Protein AF-R5H5F3-F1 (afdb_monomer)

Sequence (67 aa):
MTEDKQAICDALLPALKLTRAGTEIEALRYSKERETITIAYPDGITPINIATERGIMMILDIVLALT

Solvent-accessible surface area (backbone atoms only — not comparable to full-atom values): 4039 Å² total; per-residue (Å²): 135,84,80,61,58,50,63,49,31,62,62,43,48,66,62,40,40,76,35,89,74,26,55,65,55,74,47,56,45,65,37,81,94,71,40,26,38,34,41,30,40,96,89,49,73,49,80,41,79,48,95,61,93,50,60,72,56,50,52,50,54,56,53,61,75,59,110

pLDDT: mean 92.99, std 6.37, range [65.81, 98.12]

Secondary structure (DSSP, 8-state):
----HHHHHHHHHHHHTTSTTTTT--EEEEETTTTEEEEEETTEEEEEE---S-HHHHHHHHHHTT-

Structure (mmCIF, N/CA/C/O backbone):
data_AF-R5H5F3-F1
#
_entry.id   AF-R5H5F3-F1
#
loop_
_atom_site.group_PDB
_atom_site.id
_atom_site.type_symbol
_atom_site.label_atom_id
_atom_site.label_alt_id
_atom_site.label_comp_id
_atom_site.label_asym_id
_atom_site.label_entity_id
_atom_site.label_seq_id
_atom_site.pdbx_PDB_ins_code
_atom_site.Cartn_x
_atom_site.Cartn_y
_atom_site.Cartn_z
_atom_site.occupancy
_atom_site.B_iso_or_equiv
_atom_site.auth_seq_id
_atom_site.auth_comp_id
_atom_site.auth_asym_id
_atom_site.auth_atom_id
_atom_site.pdbx_PDB_model_num
ATOM 1 N N . MET A 1 1 ? -18.266 5.525 11.214 1.00 65.81 1 MET A N 1
ATOM 2 C CA . MET A 1 1 ? -17.736 4.365 10.470 1.00 65.81 1 MET A CA 1
ATOM 3 C C . MET A 1 1 ? -16.234 4.366 10.676 1.00 65.81 1 MET A C 1
ATOM 5 O O . MET A 1 1 ? -15.647 5.424 10.499 1.00 65.81 1 MET A O 1
ATOM 9 N N . THR A 1 2 ? -15.646 3.259 11.122 1.00 83.25 2 THR A N 1
ATOM 10 C CA . THR A 1 2 ? -14.185 3.133 11.239 1.00 83.25 2 THR A CA 1
ATOM 11 C C . THR A 1 2 ? -13.675 2.561 9.927 1.00 83.25 2 THR A C 1
ATOM 13 O O . THR A 1 2 ? -14.141 1.503 9.512 1.00 83.25 2 THR A O 1
ATOM 16 N N . GLU A 1 3 ? -12.792 3.283 9.246 1.00 91.00 3 GLU A N 1
ATOM 17 C CA . GLU A 1 3 ? -12.211 2.834 7.982 1.00 91.00 3 GLU A CA 1
ATOM 18 C C . GLU A 1 3 ? -11.168 1.742 8.241 1.00 91.00 3 GLU A C 1
ATOM 20 O O . GLU A 1 3 ? -10.338 1.860 9.146 1.00 91.00 3 GLU A O 1
ATOM 25 N N . ASP A 1 4 ?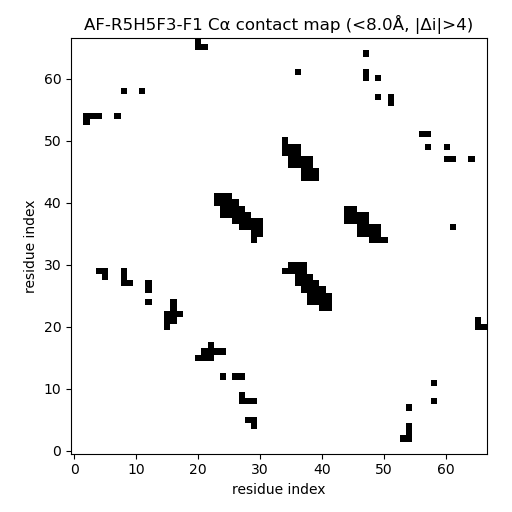 -11.196 0.683 7.436 1.00 93.56 4 ASP A N 1
ATOM 26 C CA . ASP A 1 4 ? -10.151 -0.334 7.442 1.00 93.56 4 ASP A CA 1
ATOM 27 C C . ASP A 1 4 ? -9.002 0.121 6.533 1.00 93.56 4 ASP A C 1
ATOM 29 O O . ASP A 1 4 ? -9.043 -0.013 5.309 1.00 93.56 4 ASP A O 1
ATOM 33 N N . LYS A 1 5 ? -7.978 0.714 7.152 1.00 92.81 5 LYS A N 1
ATOM 34 C CA . LYS A 1 5 ? -6.821 1.285 6.450 1.00 92.81 5 LYS A CA 1
ATOM 35 C C . LYS A 1 5 ? -5.995 0.220 5.723 1.00 92.81 5 LYS A C 1
ATOM 37 O O . LYS A 1 5 ? -5.469 0.512 4.653 1.00 92.81 5 LYS A O 1
ATOM 42 N N . GLN A 1 6 ? -5.921 -1.011 6.240 1.00 95.88 6 GLN A N 1
ATOM 43 C CA . GLN A 1 6 ? -5.223 -2.079 5.522 1.00 95.88 6 GLN A CA 1
ATOM 44 C C . GLN A 1 6 ? -6.033 -2.526 4.303 1.00 95.88 6 GLN A C 1
ATOM 46 O O . GLN A 1 6 ? -5.466 -2.631 3.220 1.00 95.88 6 GLN A O 1
ATOM 51 N N . ALA A 1 7 ? -7.356 -2.676 4.430 1.00 96.75 7 ALA A N 1
ATOM 52 C CA . ALA A 1 7 ? -8.205 -3.003 3.283 1.00 96.75 7 ALA A CA 1
ATOM 53 C C . ALA A 1 7 ? -8.135 -1.933 2.175 1.00 96.75 7 ALA A C 1
ATOM 55 O O . ALA A 1 7 ? -8.151 -2.265 0.989 1.00 96.75 7 ALA A O 1
ATOM 56 N N . ILE A 1 8 ? -8.006 -0.650 2.538 1.00 96.25 8 ILE A N 1
ATOM 57 C CA . ILE A 1 8 ? -7.768 0.430 1.567 1.00 96.25 8 ILE A CA 1
ATOM 58 C C . ILE A 1 8 ? -6.418 0.243 0.857 1.00 96.25 8 ILE A C 1
ATOM 60 O O . ILE A 1 8 ? -6.365 0.354 -0.367 1.00 96.25 8 ILE A O 1
ATOM 64 N N . CYS A 1 9 ? -5.338 -0.055 1.588 1.00 96.94 9 CYS A N 1
ATOM 65 C CA . CYS A 1 9 ? -4.027 -0.346 0.998 1.00 96.94 9 CYS A CA 1
ATOM 66 C C . CYS A 1 9 ? -4.081 -1.529 0.021 1.00 96.94 9 CYS A C 1
ATOM 68 O O . CYS A 1 9 ? -3.556 -1.428 -1.090 1.00 96.94 9 CYS A O 1
ATOM 70 N N . ASP A 1 10 ? -4.753 -2.612 0.410 1.00 98.06 10 ASP A N 1
ATOM 71 C CA . ASP A 1 10 ? -4.887 -3.823 -0.403 1.00 98.06 10 ASP A CA 1
ATOM 72 C C . ASP A 1 10 ? -5.665 -3.549 -1.698 1.00 98.06 10 ASP A C 1
ATOM 74 O O . ASP A 1 10 ? -5.303 -4.052 -2.762 1.00 98.06 10 ASP A O 1
ATOM 78 N N . ALA A 1 11 ? -6.701 -2.703 -1.632 1.00 98.12 11 ALA A N 1
ATOM 79 C CA . ALA A 1 11 ? -7.478 -2.284 -2.797 1.00 98.12 11 ALA A CA 1
ATOM 80 C C . ALA A 1 11 ? -6.727 -1.285 -3.697 1.00 98.12 11 ALA A C 1
ATOM 82 O O . ALA A 1 11 ? -6.895 -1.305 -4.917 1.00 98.12 11 ALA A O 1
ATOM 83 N N . LEU A 1 12 ? -5.897 -0.414 -3.117 1.00 97.19 12 LEU A N 1
ATOM 84 C CA . LEU A 1 12 ? -5.151 0.611 -3.850 1.00 97.19 12 LEU A CA 1
ATOM 85 C C . LEU A 1 12 ? -3.944 0.033 -4.602 1.00 97.19 12 LEU A C 1
ATOM 87 O O . LEU A 1 12 ? -3.672 0.445 -5.730 1.00 97.19 12 LEU A O 1
ATOM 91 N N . LEU A 1 13 ? -3.235 -0.931 -4.009 1.00 98.06 13 LEU A N 1
ATOM 92 C CA . LEU A 1 13 ? -2.043 -1.558 -4.589 1.00 98.06 13 LEU A CA 1
ATOM 93 C C . LEU A 1 13 ? -2.214 -2.008 -6.055 1.00 98.06 13 LEU A C 1
ATOM 95 O O . LEU A 1 13 ? -1.391 -1.608 -6.884 1.00 98.06 13 LEU A O 1
ATOM 99 N N . PRO A 1 14 ? -3.240 -2.801 -6.431 1.00 98.00 14 PRO A N 1
ATOM 100 C CA . PRO A 1 14 ? -3.401 -3.228 -7.818 1.00 98.00 14 PRO A CA 1
ATOM 101 C C . PRO A 1 14 ? -3.636 -2.051 -8.768 1.00 98.00 14 PRO A C 1
ATOM 103 O O . PRO A 1 14 ? -3.164 -2.103 -9.897 1.00 98.00 14 PRO A O 1
ATOM 106 N N . ALA A 1 15 ? -4.304 -0.980 -8.326 1.00 97.38 15 ALA A N 1
ATOM 107 C CA . ALA A 1 15 ? -4.500 0.212 -9.148 1.00 97.38 15 ALA A CA 1
ATOM 108 C C . ALA A 1 15 ? -3.182 0.971 -9.374 1.00 97.38 15 ALA A C 1
ATOM 110 O O . ALA A 1 15 ? -2.894 1.378 -10.499 1.00 97.38 15 ALA A O 1
ATOM 111 N N . LEU A 1 16 ? -2.346 1.114 -8.338 1.00 96.69 16 LEU A N 1
ATOM 112 C CA . LEU A 1 16 ? -1.035 1.763 -8.458 1.00 96.69 16 LEU A CA 1
ATOM 113 C C . LEU A 1 16 ? -0.087 0.988 -9.375 1.00 96.69 16 LEU A C 1
ATOM 115 O O . LEU A 1 16 ? 0.626 1.611 -10.161 1.00 96.69 16 LEU A O 1
ATOM 119 N N . LYS A 1 17 ? -0.128 -0.351 -9.343 1.00 96.81 17 LYS A N 1
ATOM 120 C CA . LYS A 1 17 ? 0.658 -1.220 -10.238 1.00 96.81 17 LYS A CA 1
ATOM 121 C C . LYS A 1 17 ? 0.350 -1.034 -11.725 1.00 96.81 17 LYS A C 1
ATOM 123 O O . LYS A 1 17 ? 1.169 -1.396 -12.561 1.00 96.81 17 LYS A O 1
ATOM 128 N N . LEU A 1 18 ? -0.808 -0.465 -12.071 1.00 97.25 18 LEU A N 1
ATOM 129 C CA . LEU A 1 18 ? -1.147 -0.111 -13.456 1.00 97.25 18 LEU A CA 1
ATOM 130 C C . LEU A 1 18 ? -0.475 1.192 -13.917 1.00 97.25 18 LEU A C 1
ATOM 132 O O . LEU A 1 18 ? -0.567 1.556 -15.088 1.00 97.25 18 LEU A O 1
ATOM 136 N N . THR A 1 19 ? 0.185 1.911 -13.011 1.00 96.19 19 THR A N 1
ATOM 137 C CA . THR A 1 19 ? 0.921 3.140 -13.308 1.00 96.19 19 THR A CA 1
ATOM 138 C C . THR A 1 19 ? 2.415 2.856 -13.399 1.00 96.19 19 THR A C 1
ATOM 140 O O . THR A 1 19 ? 2.944 2.019 -12.675 1.00 96.19 19 THR A O 1
ATOM 143 N N . ARG A 1 20 ? 3.129 3.626 -14.226 1.00 94.69 20 ARG A N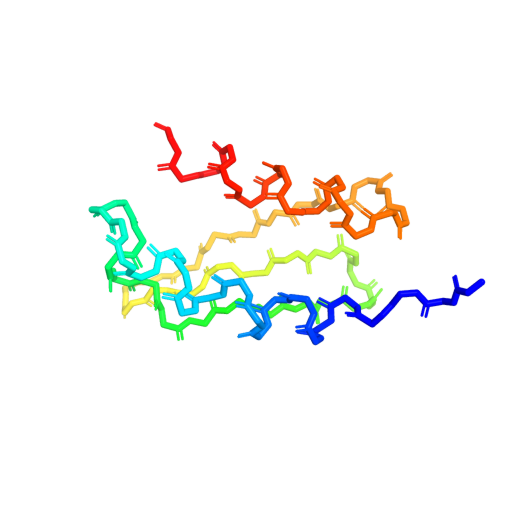 1
ATOM 144 C CA . ARG A 1 20 ? 4.589 3.502 -14.369 1.00 94.69 20 ARG A CA 1
ATOM 145 C C . ARG A 1 20 ? 5.346 3.678 -13.045 1.00 94.69 20 ARG A C 1
ATOM 147 O O . ARG A 1 20 ? 6.383 3.056 -12.873 1.00 94.69 20 ARG A O 1
ATOM 154 N N . ALA A 1 21 ? 4.854 4.532 -12.147 1.00 93.00 21 ALA A N 1
ATOM 155 C CA . ALA A 1 21 ? 5.493 4.790 -10.856 1.00 93.00 21 ALA A CA 1
ATOM 156 C C . ALA A 1 21 ? 5.264 3.657 -9.840 1.00 93.00 21 ALA A C 1
ATOM 158 O O . ALA A 1 21 ? 6.071 3.471 -8.938 1.00 93.00 21 ALA A O 1
ATOM 159 N N . GLY A 1 22 ? 4.172 2.899 -9.986 1.00 94.69 22 GLY A N 1
ATOM 160 C CA . GLY A 1 22 ? 3.790 1.852 -9.043 1.00 94.69 22 GLY A CA 1
ATOM 161 C C . GLY A 1 22 ? 4.111 0.421 -9.475 1.00 94.69 22 GLY A C 1
ATOM 162 O O . GLY A 1 22 ? 3.836 -0.493 -8.701 1.00 94.69 22 GLY A O 1
ATOM 163 N N . THR A 1 23 ? 4.668 0.201 -10.674 1.00 95.25 23 THR A N 1
ATOM 164 C CA . THR A 1 23 ? 4.939 -1.143 -11.230 1.00 95.25 23 THR A CA 1
ATOM 165 C C . THR A 1 23 ? 5.750 -2.032 -10.284 1.00 95.25 23 THR A C 1
ATOM 167 O O . THR A 1 23 ? 5.423 -3.206 -10.123 1.00 95.25 23 THR A O 1
ATOM 170 N N . GLU A 1 24 ? 6.762 -1.466 -9.624 1.00 95.56 24 GLU A N 1
ATOM 171 C CA . GLU A 1 24 ? 7.688 -2.208 -8.757 1.00 95.56 24 GLU A CA 1
ATOM 172 C C . GLU A 1 24 ? 7.214 -2.306 -7.297 1.00 95.56 24 GLU A C 1
ATOM 174 O O . GLU A 1 24 ? 7.902 -2.888 -6.465 1.00 95.56 24 GLU A O 1
ATOM 179 N N . ILE A 1 25 ? 6.054 -1.741 -6.936 1.00 97.38 25 ILE A N 1
ATOM 180 C CA . ILE A 1 25 ? 5.568 -1.812 -5.550 1.00 97.38 25 ILE A CA 1
ATOM 181 C C . ILE A 1 25 ? 5.144 -3.250 -5.249 1.00 97.38 25 ILE A C 1
ATOM 183 O O . ILE A 1 25 ? 4.217 -3.775 -5.858 1.00 97.38 25 ILE A O 1
ATOM 187 N N . GLU A 1 26 ? 5.738 -3.895 -4.256 1.00 97.56 26 GLU A N 1
ATOM 188 C CA . GLU A 1 26 ? 5.361 -5.249 -3.850 1.00 97.56 26 GLU A CA 1
ATOM 189 C C . GLU A 1 26 ? 4.185 -5.251 -2.871 1.00 97.56 26 GLU A C 1
ATOM 191 O O . GLU A 1 26 ? 3.290 -6.092 -2.989 1.00 97.56 26 GLU A O 1
ATOM 196 N N . ALA A 1 27 ? 4.164 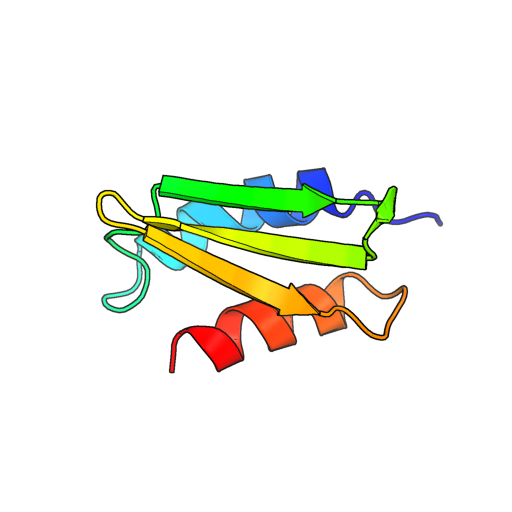-4.303 -1.927 1.00 97.88 27 ALA A N 1
ATOM 197 C CA . ALA A 1 27 ? 3.140 -4.228 -0.888 1.00 97.88 27 ALA A CA 1
ATOM 198 C C . ALA A 1 27 ? 2.930 -2.809 -0.339 1.00 97.88 27 ALA A C 1
ATOM 200 O O . ALA A 1 27 ? 3.852 -1.996 -0.288 1.00 97.88 27 ALA A O 1
ATOM 201 N N . LEU A 1 28 ? 1.718 -2.571 0.167 1.00 97.94 28 LEU A N 1
ATOM 202 C CA . LEU A 1 28 ? 1.369 -1.442 1.026 1.00 97.94 28 LEU A CA 1
ATOM 203 C C . LEU A 1 28 ? 0.928 -1.990 2.386 1.00 97.94 28 LEU A C 1
ATOM 205 O O . LEU A 1 28 ? -0.009 -2.785 2.459 1.00 97.94 28 LEU A O 1
ATOM 209 N N . ARG A 1 29 ? 1.608 -1.600 3.466 1.00 97.12 29 ARG A N 1
ATOM 210 C CA . ARG A 1 29 ? 1.316 -2.109 4.817 1.00 97.12 29 ARG A CA 1
ATOM 211 C C . ARG A 1 29 ? 1.026 -0.976 5.780 1.00 97.12 29 ARG A C 1
ATOM 213 O O . ARG A 1 29 ? 1.892 -0.132 6.005 1.00 97.12 29 ARG A O 1
ATOM 220 N N . TYR A 1 30 ? -0.156 -0.998 6.379 1.00 95.75 30 TYR A N 1
ATOM 221 C CA . TYR A 1 30 ? -0.526 -0.097 7.457 1.00 95.75 30 TYR A CA 1
ATOM 222 C C . TYR A 1 30 ? -0.060 -0.640 8.809 1.00 95.75 30 TYR A C 1
ATOM 224 O O . TYR A 1 30 ? -0.349 -1.775 9.187 1.00 95.75 30 TYR A O 1
ATOM 232 N N . SER A 1 31 ? 0.639 0.201 9.569 1.00 93.56 31 SER A N 1
ATOM 233 C CA . SER A 1 31 ? 0.951 -0.040 10.975 1.00 93.56 31 SER A CA 1
ATOM 234 C C . SER A 1 31 ? 0.103 0.877 11.845 1.00 93.56 31 SER A C 1
ATOM 236 O O . SER A 1 31 ? 0.311 2.089 11.861 1.00 93.56 31 SER A O 1
ATOM 238 N N . LYS A 1 32 ? -0.828 0.294 12.609 1.00 89.44 32 LYS A N 1
ATOM 239 C CA . LYS A 1 32 ? -1.630 1.044 13.586 1.00 89.44 32 LYS A CA 1
ATOM 240 C C . LYS A 1 32 ? -0.790 1.577 14.745 1.00 89.44 32 LYS A C 1
ATOM 242 O O . LYS A 1 32 ? -1.024 2.684 15.197 1.00 89.44 32 LYS A O 1
ATOM 247 N N . GLU A 1 33 ? 0.187 0.800 15.207 1.00 89.94 33 GLU A N 1
ATOM 248 C CA . GLU A 1 33 ? 1.071 1.187 16.315 1.00 89.94 33 GLU A CA 1
ATOM 249 C C . GLU A 1 33 ? 1.896 2.438 15.986 1.00 89.94 33 GLU A C 1
ATOM 251 O O . GLU A 1 33 ? 2.146 3.262 16.859 1.00 89.94 33 GLU A O 1
ATOM 256 N N . ARG A 1 34 ? 2.313 2.575 14.722 1.00 88.31 34 ARG A N 1
ATOM 257 C CA . ARG A 1 34 ? 3.206 3.648 14.261 1.00 88.31 34 ARG A CA 1
ATOM 258 C C . ARG A 1 34 ? 2.504 4.714 13.429 1.00 88.31 34 ARG A C 1
ATOM 260 O O . ARG A 1 34 ? 3.166 5.633 12.966 1.00 88.31 34 ARG A O 1
ATOM 267 N N . GLU A 1 35 ? 1.212 4.541 13.161 1.00 89.19 35 GLU A N 1
ATOM 268 C CA . GLU A 1 35 ? 0.428 5.375 12.240 1.00 89.19 35 GLU A CA 1
ATOM 269 C C . GLU A 1 35 ? 1.162 5.651 10.917 1.00 89.19 35 GLU A C 1
ATOM 271 O O . GLU A 1 35 ? 1.262 6.775 10.434 1.00 89.19 35 GLU A O 1
ATOM 276 N N . THR A 1 36 ? 1.732 4.593 10.340 1.00 93.88 36 THR A N 1
ATOM 277 C CA . THR A 1 36 ? 2.619 4.670 9.171 1.00 93.88 36 THR A CA 1
ATOM 278 C C . THR A 1 36 ? 2.142 3.710 8.082 1.00 93.88 36 THR A C 1
ATOM 280 O O . THR A 1 36 ? 1.760 2.577 8.393 1.00 93.88 36 THR A O 1
ATOM 283 N N . ILE A 1 37 ? 2.216 4.122 6.811 1.00 95.81 37 ILE A N 1
ATOM 284 C CA . ILE A 1 37 ? 2.220 3.206 5.660 1.00 95.81 37 ILE A CA 1
ATOM 285 C C . ILE A 1 37 ? 3.652 2.889 5.274 1.00 95.81 37 ILE A C 1
ATOM 287 O O . ILE A 1 37 ? 4.478 3.780 5.136 1.00 95.81 37 ILE A O 1
ATOM 291 N N . THR A 1 38 ? 3.943 1.616 5.054 1.00 97.38 38 THR A N 1
ATOM 292 C CA . THR A 1 38 ? 5.180 1.193 4.396 1.00 97.38 38 THR A CA 1
ATOM 293 C C . THR A 1 38 ? 4.865 0.820 2.956 1.00 97.38 38 THR A C 1
ATOM 295 O O . THR A 1 38 ? 4.089 -0.113 2.734 1.00 97.38 38 THR A O 1
ATOM 298 N N . ILE A 1 39 ? 5.476 1.522 2.000 1.00 97.62 39 ILE A N 1
ATOM 299 C CA . ILE A 1 39 ? 5.568 1.060 0.613 1.00 97.62 39 ILE A CA 1
ATOM 300 C C . ILE A 1 39 ? 6.790 0.152 0.521 1.00 97.62 39 ILE A C 1
ATOM 302 O O . ILE A 1 39 ? 7.893 0.579 0.858 1.00 97.62 39 ILE A O 1
ATOM 306 N N . ALA A 1 40 ? 6.591 -1.102 0.126 1.00 97.75 40 ALA A N 1
ATOM 307 C CA . ALA A 1 40 ? 7.669 -2.065 -0.058 1.00 97.75 40 ALA A CA 1
ATOM 308 C C . ALA A 1 40 ? 7.984 -2.252 -1.542 1.00 97.75 40 ALA A C 1
ATOM 310 O O . ALA A 1 40 ? 7.067 -2.382 -2.354 1.00 97.75 40 ALA A O 1
ATOM 311 N N . TYR A 1 41 ? 9.272 -2.310 -1.849 1.00 96.50 41 TYR A N 1
ATOM 312 C CA . TYR A 1 41 ? 9.860 -2.567 -3.160 1.00 96.50 41 TYR A CA 1
ATOM 313 C C . TYR A 1 41 ? 10.849 -3.741 -3.039 1.00 96.50 41 TYR A C 1
ATOM 315 O O . TYR A 1 41 ? 11.250 -4.070 -1.917 1.00 96.50 41 TYR A O 1
ATOM 323 N N . PRO A 1 42 ? 11.306 -4.339 -4.154 1.00 96.12 42 PRO A N 1
ATOM 324 C CA . PRO A 1 42 ? 12.279 -5.432 -4.114 1.00 96.12 42 PRO A CA 1
ATOM 325 C C . PRO A 1 42 ? 13.599 -5.070 -3.413 1.00 96.12 42 PRO A C 1
ATOM 327 O O . PRO A 1 42 ? 14.259 -5.934 -2.835 1.00 96.12 42 PRO A O 1
ATOM 330 N N . ASP A 1 43 ? 14.001 -3.799 -3.465 1.00 92.94 43 ASP A N 1
ATOM 331 C CA . ASP A 1 43 ? 15.288 -3.291 -2.981 1.00 92.94 43 ASP A CA 1
ATOM 332 C C . ASP A 1 43 ? 15.185 -2.425 -1.715 1.00 92.94 43 ASP A C 1
ATOM 334 O O . ASP A 1 43 ? 16.210 -2.000 -1.173 1.00 92.94 43 ASP A O 1
ATOM 338 N N . GLY A 1 44 ? 13.978 -2.174 -1.199 1.00 95.00 44 GLY A N 1
ATOM 339 C CA . GLY A 1 44 ? 13.825 -1.290 -0.054 1.00 95.00 44 GLY A CA 1
ATOM 340 C C . GLY A 1 44 ? 12.395 -0.986 0.362 1.00 95.00 44 GLY A C 1
ATOM 341 O O . GLY A 1 44 ? 11.419 -1.565 -0.111 1.00 95.00 44 GLY A O 1
ATOM 342 N N . ILE A 1 45 ? 12.284 -0.055 1.307 1.00 96.06 45 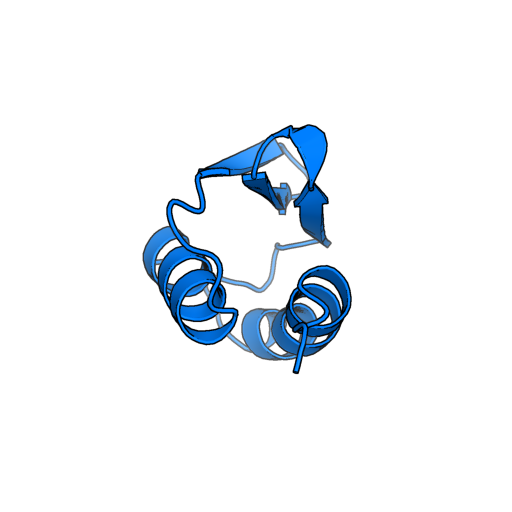ILE A N 1
ATOM 343 C CA . ILE A 1 45 ? 11.004 0.416 1.827 1.00 96.06 45 ILE A CA 1
ATOM 344 C C . ILE A 1 45 ? 10.977 1.940 1.918 1.00 96.06 45 ILE A C 1
ATOM 346 O O . ILE A 1 45 ? 11.981 2.574 2.247 1.00 96.06 45 ILE A O 1
ATOM 350 N N . THR A 1 46 ? 9.800 2.519 1.707 1.00 95.75 46 THR A N 1
ATOM 351 C CA . THR A 1 46 ? 9.522 3.938 1.947 1.00 95.75 46 THR A CA 1
ATOM 352 C C . THR A 1 46 ? 8.423 4.060 3.003 1.00 95.75 46 THR A C 1
ATOM 354 O O . THR A 1 46 ? 7.277 3.689 2.732 1.00 95.75 46 THR A O 1
ATOM 357 N N . PRO A 1 47 ? 8.739 4.538 4.220 1.00 95.31 47 PRO A N 1
ATOM 358 C CA . PRO A 1 47 ? 7.732 4.823 5.232 1.00 95.31 47 PRO A CA 1
ATOM 359 C C . PRO A 1 47 ? 7.047 6.169 4.961 1.00 95.31 47 PRO A C 1
ATOM 361 O O . PRO A 1 47 ? 7.695 7.150 4.600 1.00 95.31 47 PRO A O 1
ATOM 364 N N . ILE A 1 48 ? 5.739 6.223 5.191 1.00 94.69 48 ILE A N 1
ATOM 365 C CA . ILE A 1 48 ? 4.889 7.405 5.047 1.00 94.69 48 ILE A CA 1
ATOM 366 C C . ILE A 1 48 ? 4.118 7.587 6.347 1.00 94.69 48 ILE A C 1
ATOM 368 O O . ILE A 1 48 ? 3.274 6.759 6.697 1.00 94.69 48 ILE A O 1
ATOM 372 N N . ASN A 1 49 ? 4.410 8.666 7.067 1.00 91.00 49 ASN A N 1
ATOM 373 C CA . ASN A 1 49 ? 3.679 9.021 8.279 1.00 91.00 49 ASN A CA 1
ATOM 374 C C . ASN A 1 49 ? 2.282 9.512 7.902 1.00 91.00 49 ASN A C 1
ATOM 376 O O . ASN A 1 49 ? 2.152 10.433 7.098 1.00 91.00 49 ASN A O 1
ATOM 380 N N . ILE A 1 50 ? 1.252 8.940 8.516 1.00 84.75 50 ILE A N 1
ATOM 381 C CA . ILE A 1 50 ? -0.134 9.327 8.268 1.00 84.75 50 ILE A CA 1
ATOM 382 C C . ILE A 1 50 ? -0.593 10.160 9.459 1.00 84.75 50 ILE A C 1
ATOM 384 O O . ILE A 1 50 ? -0.952 9.631 10.504 1.00 84.75 50 ILE A O 1
ATOM 388 N N . ALA A 1 51 ? -0.609 11.481 9.312 1.00 75.62 51 ALA A N 1
ATOM 389 C CA . ALA A 1 51 ? -1.009 12.387 10.395 1.00 75.62 51 ALA A CA 1
ATOM 390 C C . ALA A 1 51 ? -2.539 12.454 10.608 1.00 75.62 51 ALA A C 1
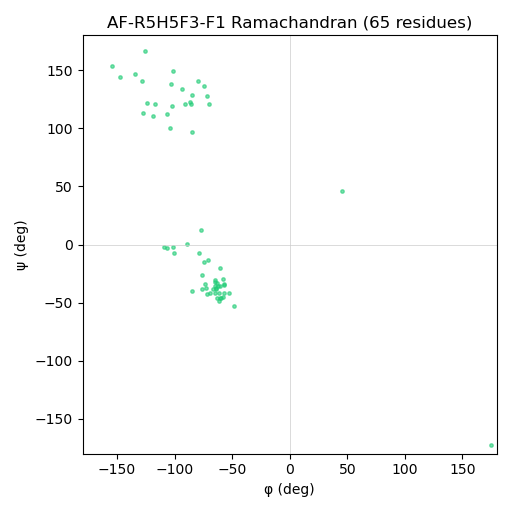ATOM 392 O O . ALA A 1 51 ? -3.050 13.387 11.230 1.00 75.62 51 ALA A O 1
ATOM 393 N N . THR A 1 52 ? -3.307 11.537 10.012 1.00 71.75 52 THR A N 1
ATOM 394 C CA . THR A 1 52 ? -4.759 11.664 9.896 1.00 71.75 52 THR A CA 1
ATOM 395 C C . THR A 1 52 ? -5.481 10.327 9.933 1.00 71.75 52 THR A C 1
ATOM 397 O O . THR A 1 52 ? -5.042 9.317 9.390 1.00 71.75 52 THR A O 1
ATOM 400 N N . GLU A 1 53 ? -6.658 10.347 10.553 1.00 77.69 53 GLU A N 1
ATOM 401 C CA . GLU A 1 53 ? -7.519 9.175 10.675 1.00 77.69 53 GLU A CA 1
ATOM 402 C C . GLU A 1 53 ? -8.246 8.801 9.383 1.00 77.69 53 GLU A C 1
ATOM 404 O O . GLU A 1 53 ? -8.768 7.693 9.283 1.00 77.69 53 GLU A O 1
ATOM 409 N N . ARG A 1 54 ? -8.289 9.712 8.403 1.00 89.38 54 ARG A N 1
ATOM 410 C CA . ARG A 1 54 ? -9.115 9.564 7.202 1.00 89.38 54 ARG A CA 1
ATOM 411 C C . ARG A 1 54 ? -8.390 8.784 6.112 1.00 89.38 54 ARG A C 1
ATOM 413 O O . ARG A 1 54 ? -7.362 9.235 5.605 1.00 89.38 54 ARG A O 1
ATOM 420 N N . GLY A 1 55 ? -8.993 7.691 5.660 1.00 92.12 55 GLY A N 1
ATOM 421 C CA . GLY A 1 55 ? -8.477 6.826 4.602 1.00 92.12 55 GLY A CA 1
ATOM 422 C C . GLY A 1 55 ? -8.227 7.557 3.281 1.00 92.12 55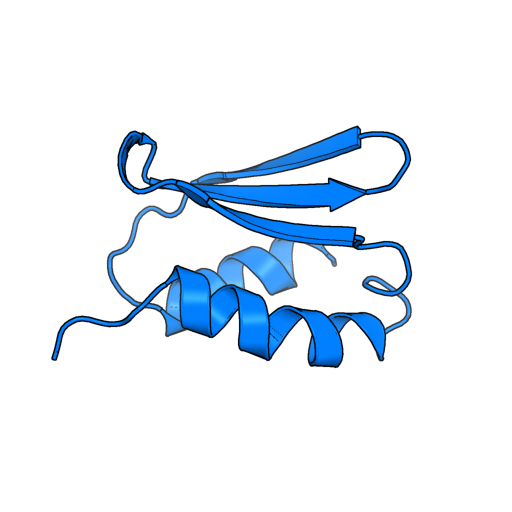 GLY A C 1
ATOM 423 O O . GLY A 1 55 ? -7.240 7.286 2.608 1.00 92.12 55 GLY A O 1
ATOM 424 N N . ILE A 1 56 ? -9.050 8.551 2.929 1.00 94.62 56 ILE A N 1
ATOM 425 C CA . ILE A 1 56 ? -8.843 9.335 1.699 1.00 94.62 56 ILE A CA 1
ATOM 426 C C . ILE A 1 56 ? -7.552 10.163 1.716 1.00 94.62 56 ILE A C 1
ATOM 428 O O . ILE A 1 56 ? -6.895 10.306 0.689 1.00 94.62 56 ILE A O 1
ATOM 432 N N . MET A 1 57 ? -7.163 10.689 2.879 1.00 93.31 57 MET A N 1
ATOM 433 C CA . MET A 1 57 ? -5.914 11.439 3.0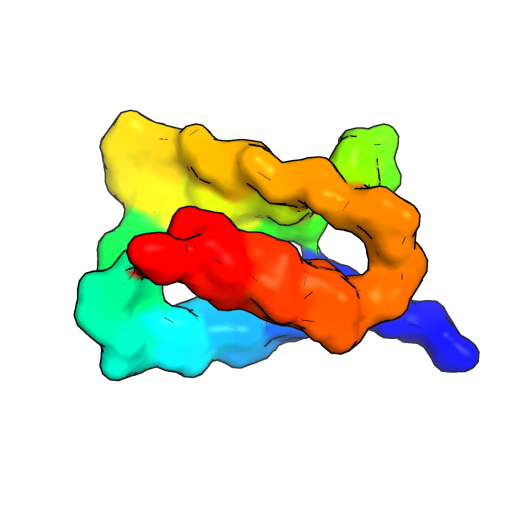02 1.00 93.31 57 MET A CA 1
ATOM 434 C C . MET A 1 57 ? -4.713 10.496 2.940 1.00 93.31 57 MET A C 1
ATOM 436 O O . MET A 1 57 ? -3.740 10.809 2.273 1.00 93.31 57 MET A O 1
ATOM 440 N N . MET A 1 58 ? -4.829 9.304 3.533 1.00 93.19 58 MET A N 1
ATOM 441 C CA . MET A 1 58 ? -3.823 8.251 3.390 1.00 93.19 58 MET A CA 1
ATOM 442 C C . MET A 1 58 ? -3.593 7.872 1.918 1.00 93.19 58 MET A C 1
ATOM 444 O O . MET A 1 58 ? -2.451 7.703 1.506 1.00 93.19 58 MET A O 1
ATOM 448 N N . ILE A 1 59 ? -4.657 7.760 1.111 1.00 95.50 59 ILE A N 1
ATOM 449 C CA . ILE A 1 59 ? -4.524 7.518 -0.337 1.00 95.50 59 ILE A CA 1
ATOM 450 C C . ILE A 1 59 ? -3.735 8.654 -0.998 1.00 95.50 59 ILE A C 1
ATOM 452 O O . ILE A 1 59 ? -2.832 8.387 -1.788 1.00 95.50 59 ILE A O 1
ATOM 456 N N . LEU A 1 60 ? -4.056 9.910 -0.670 1.00 95.06 60 LEU A N 1
ATOM 457 C CA . LEU A 1 60 ? -3.348 11.072 -1.205 1.00 95.06 60 LEU A CA 1
ATOM 458 C C . LEU A 1 60 ? -1.859 11.047 -0.831 1.00 95.06 60 LEU A C 1
ATOM 460 O O . LEU A 1 60 ? -1.025 11.236 -1.711 1.00 95.06 60 LEU A O 1
ATOM 464 N N . ASP A 1 61 ? -1.532 10.764 0.430 1.00 94.38 61 ASP A N 1
ATOM 465 C CA . ASP A 1 61 ? -0.149 10.696 0.916 1.00 94.38 61 ASP A CA 1
ATOM 466 C C . ASP A 1 61 ? 0.651 9.600 0.190 1.00 94.38 61 ASP A C 1
ATOM 468 O O . ASP A 1 61 ? 1.787 9.834 -0.223 1.00 94.38 61 ASP A O 1
ATOM 472 N N . ILE A 1 62 ? 0.046 8.425 -0.037 1.00 95.19 62 ILE A N 1
ATOM 473 C CA . ILE A 1 62 ? 0.661 7.341 -0.821 1.00 95.19 62 ILE A CA 1
ATOM 474 C C . ILE A 1 62 ? 0.932 7.798 -2.255 1.00 95.19 62 ILE A C 1
ATOM 476 O O . ILE A 1 62 ? 2.028 7.592 -2.764 1.00 95.19 62 ILE A O 1
ATOM 480 N N . VAL A 1 63 ? -0.053 8.409 -2.916 1.00 94.62 63 VAL A N 1
ATOM 481 C CA . VAL A 1 63 ? 0.088 8.838 -4.315 1.00 94.62 63 VAL A CA 1
ATOM 482 C C . VAL A 1 63 ? 1.150 9.930 -4.453 1.00 94.62 63 VAL A C 1
ATOM 484 O O . VAL A 1 63 ? 1.963 9.858 -5.369 1.00 94.62 63 VAL A O 1
ATOM 487 N N . LEU A 1 64 ? 1.185 10.903 -3.537 1.00 93.69 64 LEU A N 1
ATOM 488 C CA . LEU A 1 64 ? 2.186 11.974 -3.535 1.00 93.69 64 LEU A CA 1
ATOM 489 C C . LEU A 1 64 ? 3.607 11.459 -3.286 1.00 93.69 64 LEU A C 1
ATOM 491 O O . LEU A 1 64 ? 4.557 12.033 -3.804 1.00 93.69 64 LEU A O 1
ATOM 495 N N . ALA A 1 65 ? 3.771 10.372 -2.530 1.00 92.62 65 ALA A N 1
ATOM 496 C CA . ALA A 1 65 ? 5.081 9.757 -2.316 1.00 92.62 65 ALA A CA 1
ATOM 497 C C . ALA A 1 65 ? 5.641 9.044 -3.564 1.00 92.62 65 ALA A C 1
ATOM 499 O O . ALA A 1 65 ? 6.817 8.684 -3.578 1.00 92.62 65 ALA A O 1
ATOM 500 N N . LEU A 1 66 ? 4.812 8.817 -4.590 1.00 89.75 66 LEU A N 1
ATOM 501 C CA . LEU A 1 66 ? 5.187 8.136 -5.835 1.00 89.75 66 LEU A CA 1
ATOM 502 C C . LEU A 1 66 ? 5.461 9.097 -7.005 1.00 89.75 66 LEU A C 1
ATOM 504 O O . LEU A 1 66 ? 5.869 8.636 -8.073 1.00 89.75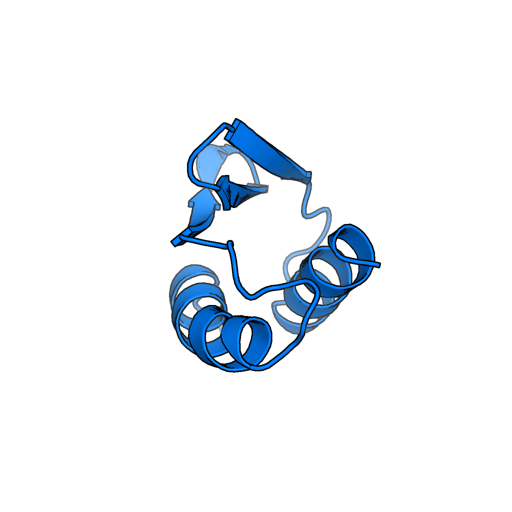 66 LEU A O 1
ATOM 508 N N . THR A 1 67 ? 5.201 10.399 -6.839 1.00 78.25 67 THR A N 1
ATOM 509 C CA . THR A 1 67 ? 5.395 11.446 -7.862 1.00 78.25 67 THR A CA 1
ATOM 510 C C . THR A 1 67 ? 6.669 12.235 -7.634 1.00 78.25 67 THR A C 1
ATOM 512 O O . THR A 1 67 ? 7.392 12.462 -8.629 1.00 78.25 67 THR A O 1
#

Foldseek 3Di:
DQDDLQVLQVVVLVVQCVDPLNVQFPGWDADPVQCWIWGDGPVDIDIFHDPDRDSVVVSVSVVVVSD

Mean predicted aligned error: 2.87 Å

Nearest PDB structures (foldseek):
  9asq-assembly1_B  TM=4.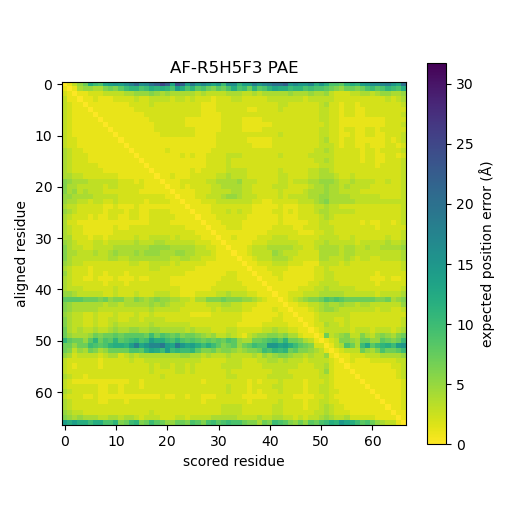003E-01  e=1.590E+00  Homo sapiens
  8ow0-assembly1_O  TM=4.182E-01  e=1.698E+00  Saccharomyces cerevisiae
  1di2-assembly1_B  TM=4.458E-01  e=1.698E+00  Xenopus laevis
  6qlf-assembly1_O  TM=3.881E-01  e=2.208E+00  Saccharomyces cerevisiae
  5v8w-assembly4_G  TM=2.826E-01  e=1.222E+00  Homo sapiens

Radius of gyration: 11.14 Å; Cα contacts (8 Å, |Δi|>4): 85; chains: 1; bounding box: 33×18×31 Å